Protein AF-A0A8T3TI32-F1 (afdb_monomer)

Foldseek 3Di:
DPPPPDDCVVVVVVVVQLVVLQCLLQVLQCLAQQKHWDRDPDDQKTKIFNVHLVDWQVRLQVLCCVVPVDHWAQLCVVPPVRRRIIIDGSPDDSVVSVSSSVSSSCSSVPHDDDDDDDDDDD

Radius of gyration: 16.01 Å; Cα contacts (8 Å, |Δi|>4): 177; chains: 1; bounding box: 48×27×40 Å

Solvent-accessible surface area (backbone atoms only — not comparable to full-atom values): 7007 Å² total; per-residue (Å²): 128,68,92,80,75,60,78,61,68,64,54,53,53,50,53,51,52,53,48,52,40,50,52,51,54,32,54,50,43,43,69,31,86,33,34,46,37,64,81,65,92,81,59,67,48,41,58,35,34,32,55,66,61,79,36,44,12,57,57,48,26,52,46,33,35,73,78,58,68,41,86,48,41,40,21,52,84,74,39,81,91,17,39,33,15,33,42,42,77,58,86,63,56,66,67,60,52,50,56,48,44,55,41,50,44,24,61,74,65,71,63,85,61,84,83,71,78,87,73,83,84,130

pLDDT: mean 76.41, std 17.03, range [34.84, 92.0]

Structure (mmCIF, N/CA/C/O backbone):
data_AF-A0A8T3TI32-F1
#
_entry.id   AF-A0A8T3TI32-F1
#
loop_
_atom_site.group_PDB
_atom_site.id
_atom_site.type_symbol
_atom_site.label_atom_id
_atom_site.label_alt_id
_atom_site.label_comp_id
_atom_site.label_asym_id
_atom_site.label_entity_id
_atom_site.label_seq_id
_atom_site.pdbx_PDB_ins_code
_atom_site.Cartn_x
_atom_site.Cartn_y
_atom_site.Cartn_z
_atom_site.occupancy
_atom_site.B_iso_or_equiv
_atom_site.auth_seq_id
_atom_site.auth_comp_id
_atom_site.auth_asym_id
_atom_site.auth_atom_id
_atom_site.pdbx_PDB_model_num
ATOM 1 N N . VAL A 1 1 ? 30.982 0.042 -19.901 1.00 49.44 1 VAL A N 1
ATOM 2 C CA . VAL A 1 1 ? 30.189 0.928 -20.792 1.00 49.44 1 VAL A CA 1
ATOM 3 C C . VAL A 1 1 ? 29.221 0.119 -21.680 1.00 49.44 1 VAL A C 1
ATOM 5 O O . VAL A 1 1 ? 28.650 0.663 -22.606 1.00 49.44 1 VAL A O 1
ATOM 8 N N . GLU A 1 2 ? 28.904 -1.145 -21.354 1.00 47.84 2 GLU A N 1
ATOM 9 C CA . GLU A 1 2 ? 27.997 -1.976 -22.181 1.00 47.84 2 GLU A CA 1
ATOM 10 C C . GLU A 1 2 ? 26.490 -1.711 -22.001 1.00 47.84 2 GLU A C 1
ATOM 12 O O . GLU A 1 2 ? 25.686 -2.153 -22.811 1.00 47.84 2 GLU A O 1
ATOM 17 N N . ALA A 1 3 ? 26.084 -0.939 -20.989 1.00 46.84 3 ALA A N 1
ATOM 18 C CA . ALA A 1 3 ? 24.672 -0.648 -20.717 1.00 46.84 3 ALA A CA 1
ATOM 19 C C . ALA A 1 3 ? 24.012 0.339 -21.708 1.00 46.84 3 ALA A C 1
ATOM 21 O O . ALA A 1 3 ? 22.828 0.626 -21.576 1.00 46.84 3 ALA A O 1
ATOM 22 N N . LEU A 1 4 ? 24.765 0.895 -22.665 1.00 48.50 4 LEU A N 1
ATOM 23 C CA . LEU A 1 4 ? 24.287 1.942 -23.581 1.00 48.50 4 LEU A CA 1
ATOM 24 C C . LEU A 1 4 ? 24.119 1.476 -25.037 1.00 48.50 4 LEU A C 1
ATOM 26 O O . LEU A 1 4 ? 23.555 2.220 -25.833 1.00 48.50 4 LEU A O 1
ATOM 30 N N . THR A 1 5 ? 24.593 0.279 -25.402 1.00 50.56 5 THR A N 1
ATOM 31 C CA . THR A 1 5 ? 24.656 -0.175 -26.809 1.00 50.56 5 THR A CA 1
ATOM 32 C C . THR A 1 5 ? 24.121 -1.593 -27.042 1.00 50.56 5 THR A C 1
ATOM 34 O O . THR A 1 5 ? 24.350 -2.157 -28.109 1.00 50.56 5 THR A O 1
ATOM 37 N N . GLY A 1 6 ? 23.444 -2.190 -26.055 1.00 53.62 6 GLY A N 1
ATOM 38 C CA . GLY A 1 6 ? 22.739 -3.468 -26.215 1.00 53.62 6 GLY A CA 1
ATOM 39 C C . GLY A 1 6 ? 21.371 -3.308 -26.903 1.00 53.62 6 GLY A C 1
ATOM 40 O O . GLY A 1 6 ? 20.897 -2.177 -27.037 1.00 53.62 6 GLY A O 1
ATOM 41 N N . PRO A 1 7 ? 20.725 -4.409 -27.335 1.00 51.31 7 PRO A N 1
ATOM 42 C CA . PRO A 1 7 ? 19.402 -4.377 -27.962 1.00 51.31 7 PRO A CA 1
ATOM 43 C C . PRO A 1 7 ? 18.400 -3.612 -27.084 1.00 51.31 7 PRO A C 1
ATOM 45 O O . PRO A 1 7 ? 18.210 -3.948 -25.917 1.00 51.31 7 PRO A O 1
ATOM 48 N N . GLN A 1 8 ? 17.783 -2.555 -27.619 1.00 53.09 8 GLN A N 1
ATOM 49 C CA . GLN A 1 8 ? 16.834 -1.731 -26.855 1.00 53.09 8 GLN A CA 1
ATOM 50 C C . GLN A 1 8 ? 15.448 -2.378 -26.704 1.00 53.09 8 GLN A C 1
ATOM 52 O O . GLN A 1 8 ? 14.656 -1.920 -25.880 1.00 53.09 8 GLN A O 1
ATOM 57 N N . ASP A 1 9 ? 15.190 -3.478 -27.416 1.00 56.28 9 ASP A N 1
ATOM 58 C CA . ASP A 1 9 ? 13.942 -4.248 -27.340 1.00 56.28 9 ASP A CA 1
ATOM 59 C C . ASP A 1 9 ? 13.672 -4.766 -25.911 1.00 56.28 9 ASP A C 1
ATOM 61 O O . ASP A 1 9 ? 12.538 -4.739 -25.426 1.00 56.28 9 ASP A O 1
ATOM 65 N N . ASP A 1 10 ? 14.728 -5.147 -25.182 1.00 57.22 10 ASP A N 1
ATOM 66 C CA . ASP A 1 10 ? 14.633 -5.610 -23.791 1.00 57.22 10 ASP A CA 1
ATOM 67 C C . ASP A 1 10 ? 14.263 -4.473 -22.820 1.00 57.22 10 ASP A C 1
ATOM 69 O O . ASP A 1 10 ? 13.612 -4.695 -21.793 1.00 57.22 10 ASP A O 1
ATOM 73 N N . VAL A 1 11 ? 14.646 -3.233 -23.144 1.00 61.78 11 VAL A N 1
ATOM 74 C CA . VAL A 1 11 ? 14.349 -2.052 -22.323 1.00 61.78 11 VAL A CA 1
ATOM 75 C C . VAL A 1 11 ? 12.886 -1.645 -22.487 1.00 61.78 11 VAL A C 1
ATOM 77 O O . VAL A 1 11 ? 12.225 -1.365 -21.486 1.00 61.78 11 VAL A O 1
ATOM 80 N N . GLU A 1 12 ? 12.352 -1.659 -23.711 1.00 64.94 12 GLU A N 1
ATOM 81 C CA . GLU A 1 12 ? 10.933 -1.376 -23.962 1.00 64.94 12 GLU A CA 1
ATOM 82 C C . GLU A 1 12 ? 10.021 -2.423 -23.315 1.00 64.94 12 GLU A C 1
ATOM 84 O O . GLU A 1 12 ? 9.074 -2.061 -22.611 1.00 64.94 12 GLU A O 1
ATOM 89 N N . ALA A 1 13 ? 10.353 -3.711 -23.448 1.00 68.75 13 ALA A N 1
ATOM 90 C CA . ALA A 1 13 ? 9.618 -4.788 -22.787 1.00 68.75 13 ALA A CA 1
ATOM 91 C C . ALA A 1 13 ? 9.626 -4.635 -21.255 1.00 68.75 13 ALA A C 1
ATOM 93 O O . ALA A 1 13 ? 8.600 -4.827 -20.594 1.00 68.75 13 ALA A O 1
ATOM 94 N N . MET A 1 14 ? 10.761 -4.228 -20.676 1.00 69.00 14 MET A N 1
ATOM 95 C CA . MET A 1 14 ? 10.873 -3.967 -19.242 1.00 69.00 14 MET A CA 1
ATOM 96 C C . MET A 1 14 ? 10.029 -2.755 -18.807 1.00 69.00 14 MET A C 1
ATOM 98 O O . MET A 1 14 ? 9.359 -2.811 -17.773 1.00 69.00 14 MET A O 1
ATOM 102 N N . VAL A 1 15 ? 10.018 -1.668 -19.584 1.00 74.81 15 VAL A N 1
ATOM 103 C CA . VAL A 1 15 ? 9.191 -0.480 -19.305 1.00 74.81 15 VAL A CA 1
ATOM 104 C C . VAL A 1 15 ? 7.700 -0.819 -19.359 1.00 74.81 15 VAL A C 1
ATOM 106 O O . VAL A 1 15 ? 6.954 -0.412 -18.462 1.00 74.81 15 VAL A O 1
ATOM 109 N N . GLU A 1 16 ? 7.262 -1.590 -20.352 1.00 79.38 16 GLU A N 1
ATOM 110 C CA . GLU A 1 16 ? 5.870 -2.035 -20.478 1.00 79.38 16 GLU A CA 1
ATOM 111 C C . GLU A 1 16 ? 5.454 -2.979 -19.342 1.00 79.38 16 GLU A C 1
ATOM 113 O O . GLU A 1 16 ? 4.371 -2.834 -18.772 1.00 79.38 16 GLU A O 1
ATOM 118 N N . GLU A 1 17 ? 6.338 -3.879 -18.909 1.00 77.50 17 GLU A N 1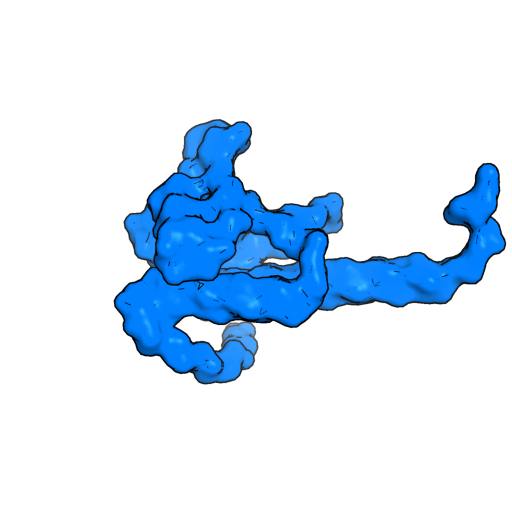
ATOM 119 C CA . GLU A 1 17 ? 6.110 -4.729 -17.739 1.00 77.50 17 GLU A CA 1
ATOM 120 C C . GLU A 1 17 ? 5.911 -3.899 -16.458 1.00 77.50 17 GLU A C 1
ATOM 122 O O . GLU A 1 17 ? 4.981 -4.147 -15.682 1.00 77.50 17 GLU A O 1
ATOM 127 N N . PHE A 1 18 ? 6.748 -2.883 -16.227 1.00 76.19 18 PHE A N 1
ATOM 128 C CA . PHE A 1 18 ? 6.597 -1.994 -15.072 1.00 76.19 18 PHE A CA 1
ATOM 129 C C . PHE A 1 18 ? 5.339 -1.129 -15.159 1.00 76.19 18 PHE A C 1
ATOM 131 O O . PHE A 1 18 ? 4.676 -0.921 -14.138 1.00 76.19 18 PHE A O 1
ATOM 138 N N . ARG A 1 19 ? 4.968 -0.666 -16.360 1.00 81.56 19 ARG A N 1
ATOM 139 C CA . ARG A 1 19 ? 3.688 0.014 -16.594 1.00 81.56 19 ARG A CA 1
ATOM 140 C C . ARG A 1 19 ? 2.524 -0.905 -16.244 1.00 81.56 19 ARG A C 1
ATOM 142 O O . ARG A 1 19 ? 1.685 -0.502 -15.445 1.00 81.56 19 ARG A O 1
ATOM 149 N N . ALA A 1 20 ? 2.517 -2.144 -16.731 1.00 85.06 20 ALA A N 1
ATOM 150 C CA . ALA A 1 20 ? 1.468 -3.119 -16.442 1.00 85.06 20 ALA A CA 1
ATOM 151 C C . ALA A 1 20 ? 1.330 -3.398 -14.935 1.00 85.06 20 ALA A C 1
ATOM 153 O O . ALA A 1 20 ? 0.218 -3.405 -14.408 1.00 85.06 20 ALA A O 1
ATOM 154 N N . ARG A 1 21 ? 2.449 -3.557 -14.212 1.00 86.88 21 ARG A N 1
ATOM 155 C CA . ARG A 1 21 ? 2.444 -3.722 -12.744 1.00 86.88 21 ARG A CA 1
ATOM 156 C C . ARG A 1 21 ? 1.883 -2.499 -12.027 1.00 86.88 21 ARG A C 1
ATOM 158 O O . ARG A 1 21 ? 1.120 -2.655 -11.075 1.00 86.88 21 ARG A O 1
ATOM 165 N N . ARG A 1 22 ? 2.239 -1.296 -12.488 1.00 86.00 22 ARG A N 1
ATOM 166 C CA . ARG A 1 22 ? 1.719 -0.039 -11.940 1.00 86.00 22 ARG A CA 1
ATOM 167 C C . ARG A 1 22 ? 0.213 0.078 -12.160 1.00 86.00 22 ARG A C 1
ATOM 169 O O . ARG A 1 22 ? -0.496 0.405 -11.216 1.00 86.00 22 ARG A O 1
ATOM 176 N N . GLU A 1 23 ? -0.280 -0.188 -13.368 1.00 87.38 23 GLU A N 1
ATOM 177 C CA . GLU A 1 23 ? -1.725 -0.152 -13.628 1.00 87.38 23 GLU A CA 1
ATOM 178 C C . GLU A 1 23 ? -2.458 -1.194 -12.771 1.00 87.38 23 GLU A C 1
ATOM 180 O O . GLU A 1 23 ? -3.479 -0.875 -12.171 1.00 87.38 23 GLU A O 1
ATOM 185 N N . LEU A 1 24 ? -1.905 -2.406 -12.636 1.00 89.50 24 LEU A N 1
ATOM 186 C CA . LEU A 1 24 ? -2.495 -3.474 -11.827 1.00 89.50 24 LEU A CA 1
ATOM 187 C C . LEU A 1 24 ? -2.646 -3.071 -10.355 1.00 89.50 24 LEU A C 1
ATOM 189 O O . LEU A 1 24 ? -3.734 -3.204 -9.800 1.00 89.50 24 LEU A O 1
ATOM 193 N N . ILE A 1 25 ? -1.579 -2.571 -9.720 1.00 90.12 25 ILE A N 1
ATOM 194 C CA . ILE A 1 25 ? -1.641 -2.177 -8.305 1.00 90.12 25 ILE A CA 1
ATOM 195 C C . ILE A 1 25 ? -2.545 -0.955 -8.102 1.00 90.12 25 ILE A C 1
ATOM 197 O O . ILE A 1 25 ? -3.317 -0.932 -7.148 1.00 90.12 25 ILE A O 1
ATOM 201 N N . VAL A 1 26 ? -2.487 0.041 -8.994 1.00 89.56 26 VAL A N 1
ATOM 202 C CA . VAL A 1 26 ? -3.285 1.270 -8.870 1.00 89.56 26 VAL A CA 1
ATOM 203 C C . VAL A 1 26 ? -4.767 0.952 -9.029 1.00 89.56 26 VAL A C 1
ATOM 205 O O . VAL A 1 26 ? -5.540 1.268 -8.131 1.00 89.56 26 VAL A O 1
ATOM 208 N N . HIS A 1 27 ? -5.160 0.275 -10.112 1.00 91.00 27 HIS A N 1
ATOM 209 C CA . HIS A 1 27 ? -6.559 -0.094 -10.336 1.00 91.00 27 HIS A CA 1
ATOM 210 C C . HIS A 1 27 ? -7.068 -1.075 -9.282 1.00 91.00 27 HIS A C 1
ATOM 212 O O . HIS A 1 27 ? -8.200 -0.949 -8.827 1.00 91.00 27 HIS A O 1
ATOM 218 N N . GLY A 1 28 ? -6.237 -2.032 -8.862 1.00 91.56 28 GLY A N 1
ATOM 219 C CA . GLY A 1 28 ? -6.607 -2.988 -7.827 1.00 91.56 28 GLY A CA 1
ATOM 220 C C . GLY A 1 28 ? -6.892 -2.323 -6.484 1.00 91.56 28 GLY A C 1
ATOM 221 O O . GLY A 1 28 ? -7.883 -2.656 -5.844 1.00 91.56 28 GLY A O 1
ATOM 222 N N . LEU A 1 29 ? -6.053 -1.371 -6.066 1.00 90.88 29 LEU A N 1
ATOM 223 C CA . LEU A 1 29 ? -6.264 -0.627 -4.824 1.00 90.88 29 LEU A CA 1
ATOM 224 C C . LEU A 1 29 ? -7.457 0.327 -4.928 1.00 90.88 29 LEU A C 1
ATOM 226 O O . LEU A 1 29 ? -8.230 0.416 -3.983 1.00 90.88 29 LEU A O 1
ATOM 230 N N . ASP A 1 30 ? -7.625 1.014 -6.059 1.00 90.75 30 ASP A N 1
ATOM 231 C CA . ASP A 1 30 ? -8.728 1.964 -6.269 1.00 90.75 30 ASP A CA 1
ATOM 232 C C . ASP A 1 30 ? -10.101 1.272 -6.399 1.00 90.75 30 ASP A C 1
ATOM 234 O O . ASP A 1 30 ? -11.141 1.856 -6.099 1.00 90.75 30 ASP A O 1
ATOM 238 N N . ALA A 1 31 ? -10.118 -0.010 -6.782 1.00 91.56 31 ALA A N 1
ATOM 239 C CA . ALA A 1 31 ? -11.328 -0.829 -6.798 1.00 91.56 31 ALA A CA 1
ATOM 240 C C . ALA A 1 31 ? -11.823 -1.221 -5.392 1.00 91.56 31 ALA A C 1
ATOM 242 O O . ALA A 1 31 ? -12.985 -1.609 -5.244 1.00 91.56 31 ALA A O 1
ATOM 243 N N . ILE A 1 32 ? -10.977 -1.133 -4.359 1.00 91.06 32 ILE A N 1
ATOM 244 C CA . ILE A 1 32 ? -11.337 -1.509 -2.989 1.00 91.06 32 ILE A CA 1
ATOM 245 C C . ILE A 1 32 ? -12.105 -0.352 -2.332 1.00 91.06 32 ILE A C 1
ATOM 247 O O . ILE A 1 32 ? -11.563 0.748 -2.200 1.00 91.06 32 ILE A O 1
ATOM 251 N N . PRO A 1 33 ? -13.351 -0.569 -1.863 1.00 90.12 33 PRO A N 1
ATOM 252 C CA . PRO A 1 33 ? -14.133 0.482 -1.221 1.00 90.12 33 PRO A CA 1
ATOM 253 C C . PRO A 1 33 ? -13.394 1.128 -0.043 1.00 90.12 33 PRO A C 1
ATOM 255 O O . PRO A 1 33 ? -12.934 0.448 0.871 1.00 90.12 33 PRO A O 1
ATOM 258 N N . GLY A 1 34 ? -13.298 2.458 -0.065 1.00 87.56 34 GLY A N 1
ATOM 259 C CA . GLY A 1 34 ? -12.636 3.239 0.983 1.00 87.56 34 GLY A CA 1
ATOM 260 C C . GLY A 1 34 ? -11.127 3.431 0.793 1.00 87.56 34 GLY A C 1
ATOM 261 O O . GLY A 1 34 ? -10.533 4.212 1.538 1.00 87.56 34 GLY A O 1
ATOM 262 N N . ILE A 1 35 ? -10.521 2.797 -0.216 1.00 91.19 35 ILE A N 1
ATOM 263 C CA . ILE A 1 35 ? -9.143 3.058 -0.637 1.00 91.19 35 ILE A CA 1
ATOM 264 C C . ILE A 1 35 ? -9.160 3.945 -1.885 1.00 91.19 35 ILE A C 1
ATOM 266 O O . ILE A 1 35 ? -9.965 3.745 -2.788 1.00 91.19 35 ILE A O 1
ATOM 270 N N . ARG A 1 36 ? -8.268 4.936 -1.943 1.00 88.75 36 ARG A N 1
ATOM 271 C CA . ARG A 1 36 ? -7.999 5.707 -3.165 1.00 88.75 36 ARG A CA 1
ATOM 272 C C . ARG A 1 36 ? -6.524 5.684 -3.490 1.00 88.75 36 ARG A C 1
ATOM 274 O O . ARG A 1 36 ? -5.709 6.028 -2.636 1.00 88.75 36 ARG A O 1
ATOM 281 N N . CYS A 1 37 ? -6.172 5.331 -4.720 1.00 87.50 37 CYS A N 1
ATOM 282 C CA . CYS A 1 37 ? -4.775 5.246 -5.133 1.00 87.50 37 CYS A CA 1
ATOM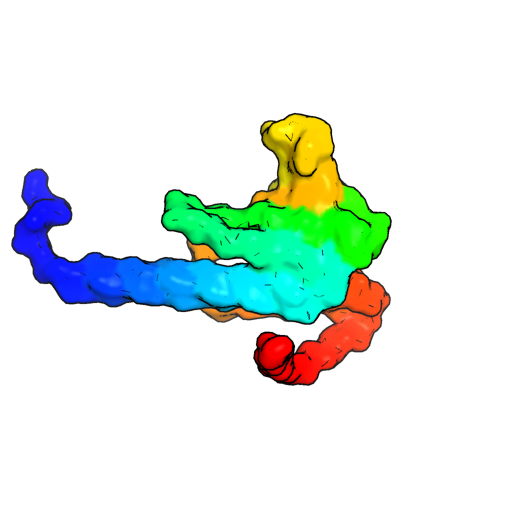 283 C C . CYS A 1 37 ? -4.495 6.167 -6.319 1.00 87.50 37 CYS A C 1
ATOM 285 O O . CYS A 1 37 ? -4.914 5.905 -7.441 1.00 87.50 37 CYS A O 1
ATOM 287 N N . LEU A 1 38 ? -3.723 7.233 -6.089 1.00 82.88 38 LEU A N 1
ATOM 288 C CA . LEU A 1 38 ? -3.258 8.086 -7.180 1.00 82.88 38 LEU A CA 1
ATOM 289 C C . LEU A 1 38 ? -2.146 7.389 -7.965 1.00 82.88 38 LEU A C 1
ATOM 291 O O . LEU A 1 38 ? -1.251 6.758 -7.394 1.00 82.88 38 LEU A O 1
ATOM 295 N N . LYS A 1 39 ? -2.191 7.531 -9.290 1.00 78.50 39 LYS A N 1
ATOM 296 C CA . LYS A 1 39 ? -1.188 6.974 -10.196 1.00 78.50 39 LYS A CA 1
ATOM 297 C C . LYS A 1 39 ? 0.147 7.717 -10.031 1.00 78.50 39 LYS A C 1
ATOM 299 O O . LYS A 1 39 ? 0.193 8.925 -10.262 1.00 78.50 39 LYS A O 1
ATOM 304 N N . PRO A 1 40 ? 1.248 7.036 -9.663 1.00 74.94 40 PRO A N 1
ATOM 305 C CA . PRO A 1 40 ? 2.539 7.692 -9.506 1.00 74.94 40 PRO A CA 1
ATOM 306 C C . PRO A 1 40 ? 3.183 7.975 -10.871 1.00 74.94 40 PRO A C 1
ATOM 308 O O . PRO A 1 40 ? 3.165 7.135 -11.777 1.00 74.94 40 PRO A O 1
ATOM 311 N N . HIS A 1 41 ? 3.815 9.144 -10.997 1.00 65.94 41 HIS A N 1
ATOM 312 C CA . HIS A 1 41 ? 4.478 9.574 -12.232 1.00 65.94 41 HIS A CA 1
ATOM 313 C C . HIS A 1 41 ? 5.860 8.930 -12.464 1.00 65.94 41 HIS A C 1
ATOM 315 O O . HIS A 1 41 ? 6.311 8.914 -13.605 1.00 65.94 41 HIS A O 1
ATOM 321 N N . GLY A 1 42 ? 6.523 8.357 -11.444 1.00 56.94 42 GLY A N 1
ATOM 322 C CA . GLY A 1 42 ? 7.894 7.848 -11.633 1.00 56.94 42 GLY A CA 1
ATOM 323 C C . GLY A 1 42 ? 8.560 7.103 -10.470 1.00 56.94 42 GLY A C 1
ATOM 324 O O . GLY A 1 42 ? 9.754 7.276 -10.263 1.00 56.94 42 GLY A O 1
ATOM 325 N N . ALA A 1 43 ? 7.844 6.278 -9.700 1.00 65.69 43 ALA A N 1
ATOM 326 C CA . ALA A 1 43 ? 8.448 5.515 -8.597 1.00 65.69 43 ALA A CA 1
ATOM 327 C C . ALA A 1 43 ? 7.852 4.109 -8.471 1.00 65.69 43 ALA A C 1
ATOM 329 O O . ALA A 1 43 ? 6.655 3.948 -8.692 1.00 65.69 43 ALA A O 1
ATOM 330 N N . PHE A 1 44 ? 8.643 3.124 -8.021 1.00 77.81 44 PHE A N 1
ATOM 331 C CA . PHE A 1 44 ? 8.221 1.735 -7.729 1.00 77.81 44 PHE A CA 1
ATOM 332 C C . PHE A 1 44 ? 7.276 1.590 -6.516 1.00 77.81 44 PHE A C 1
ATOM 334 O O . PHE A 1 44 ? 7.046 0.485 -6.019 1.00 77.81 44 PHE A O 1
ATOM 341 N N . TYR A 1 45 ? 6.735 2.709 -6.032 1.00 82.62 45 TYR A N 1
ATOM 342 C CA . TYR A 1 45 ? 5.863 2.788 -4.871 1.00 82.62 45 TYR A CA 1
ATOM 343 C C . TYR A 1 45 ? 4.561 3.495 -5.226 1.00 82.62 45 TYR A C 1
ATOM 345 O O . TYR A 1 45 ? 4.557 4.461 -5.991 1.00 82.62 45 TYR A O 1
ATOM 353 N N . VAL A 1 46 ? 3.471 3.038 -4.620 1.00 87.25 46 VAL A N 1
ATOM 354 C CA . VAL A 1 46 ? 2.187 3.741 -4.600 1.00 87.25 46 VAL A CA 1
ATOM 355 C C . VAL A 1 46 ? 1.855 4.178 -3.182 1.00 87.25 46 VAL A C 1
ATOM 357 O O . VAL A 1 46 ? 2.271 3.539 -2.208 1.00 87.25 46 VAL A O 1
ATOM 360 N N . PHE A 1 47 ? 1.101 5.271 -3.088 1.00 88.12 47 PHE A N 1
ATOM 361 C CA . PHE A 1 47 ? 0.690 5.870 -1.825 1.00 88.12 47 PHE A CA 1
ATOM 362 C C . PHE A 1 47 ? -0.837 5.897 -1.700 1.00 88.12 47 PHE A C 1
ATOM 364 O O . PHE A 1 47 ? -1.438 6.961 -1.859 1.00 88.12 47 PHE A O 1
ATOM 371 N N . PRO A 1 48 ? -1.496 4.742 -1.486 1.00 89.50 48 PRO A N 1
ATOM 372 C CA . PRO A 1 48 ? -2.942 4.712 -1.353 1.00 89.50 48 PRO A CA 1
ATOM 373 C C . PRO A 1 48 ? -3.379 5.402 -0.059 1.00 89.50 48 PRO A C 1
ATOM 375 O O . PRO A 1 48 ? -2.790 5.196 1.005 1.00 89.50 48 PRO A O 1
ATOM 378 N N . ASN A 1 49 ? -4.430 6.205 -0.165 1.00 90.12 49 ASN A N 1
ATOM 379 C CA . ASN A 1 49 ? -5.162 6.762 0.958 1.00 90.12 49 ASN A CA 1
ATOM 380 C C . ASN A 1 49 ? -6.200 5.741 1.430 1.00 90.12 49 ASN A C 1
ATOM 382 O O . ASN A 1 49 ? -6.978 5.247 0.617 1.00 90.12 49 ASN A O 1
ATOM 386 N N . VAL A 1 50 ? -6.227 5.452 2.727 1.00 90.75 50 VAL A N 1
ATOM 387 C CA . VAL A 1 50 ? -7.139 4.471 3.337 1.00 90.75 50 VAL A CA 1
ATOM 388 C C . VAL A 1 50 ? -8.156 5.116 4.281 1.00 90.75 50 VAL A C 1
ATOM 390 O O . VAL A 1 50 ? -8.911 4.414 4.942 1.00 90.75 50 VAL A O 1
ATOM 393 N N . SER A 1 51 ? -8.230 6.451 4.339 1.00 88.44 51 SER A N 1
AT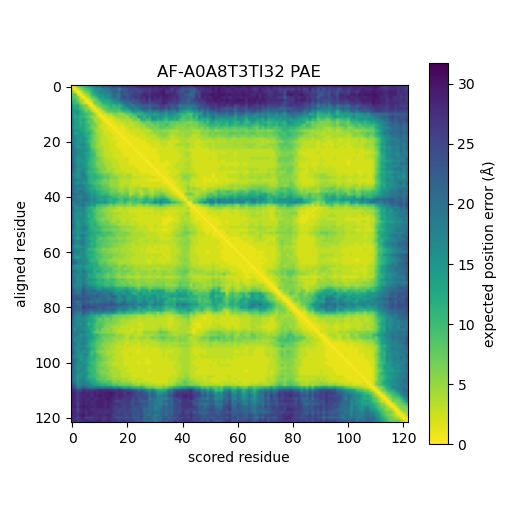OM 394 C CA . SER A 1 51 ? -9.127 7.150 5.275 1.00 88.44 51 SER A CA 1
ATOM 395 C C . SER A 1 51 ? -10.605 6.784 5.080 1.00 88.44 51 SER A C 1
ATOM 397 O O . SER A 1 51 ? -11.370 6.757 6.043 1.00 88.44 51 SER A O 1
ATOM 399 N N . GLY A 1 52 ? -11.005 6.428 3.853 1.00 88.12 52 GLY A N 1
ATOM 400 C CA . GLY A 1 52 ? -12.361 5.986 3.530 1.00 88.12 52 GLY A CA 1
ATOM 401 C C . GLY A 1 52 ? -12.733 4.616 4.104 1.00 88.12 52 GLY A C 1
ATOM 402 O O . GLY A 1 52 ? -13.913 4.280 4.116 1.00 88.12 52 GLY A O 1
ATOM 403 N N . THR A 1 53 ? -11.770 3.833 4.602 1.00 87.62 53 THR A N 1
ATOM 404 C CA . THR A 1 53 ? -12.040 2.566 5.301 1.00 87.62 53 THR A CA 1
ATOM 405 C C . THR A 1 53 ? -12.285 2.765 6.801 1.00 87.62 53 THR A C 1
ATOM 407 O O . THR A 1 53 ? -12.483 1.788 7.518 1.00 87.62 53 THR A O 1
ATOM 410 N N . GLY A 1 54 ? -12.188 4.001 7.309 1.00 87.44 54 GLY A N 1
ATOM 411 C CA . GLY A 1 54 ? -12.262 4.302 8.743 1.00 87.44 54 GLY A CA 1
ATOM 412 C C . GLY A 1 54 ? -11.027 3.870 9.547 1.00 87.44 54 GLY A C 1
ATOM 413 O O . GLY A 1 54 ? -11.050 3.926 10.775 1.00 87.44 54 GLY A O 1
ATOM 414 N N . MET A 1 55 ? -9.949 3.443 8.877 1.00 86.88 55 MET A N 1
ATOM 415 C CA . MET A 1 55 ? -8.682 3.048 9.500 1.00 86.88 55 MET A CA 1
ATOM 416 C C . MET A 1 55 ? -7.582 4.049 9.142 1.00 86.88 55 MET A C 1
ATOM 418 O O . MET A 1 55 ? -7.537 4.574 8.033 1.00 86.88 55 MET A O 1
ATOM 422 N N . THR A 1 56 ? -6.659 4.281 10.073 1.00 88.81 56 THR A N 1
ATOM 423 C CA . THR A 1 56 ? -5.413 5.006 9.785 1.00 88.81 56 THR A CA 1
ATOM 424 C C . THR A 1 56 ? -4.415 4.101 9.056 1.00 88.81 56 THR A C 1
ATOM 426 O O . THR A 1 56 ? -4.504 2.874 9.123 1.00 88.81 56 THR A O 1
ATOM 429 N N . GLY A 1 57 ? -3.412 4.691 8.404 1.00 87.44 57 GLY A N 1
ATOM 430 C CA . GLY A 1 57 ? -2.324 3.960 7.749 1.00 87.44 57 GLY A CA 1
ATOM 431 C C . GLY A 1 57 ? -1.633 2.942 8.670 1.00 87.44 57 GLY A C 1
ATOM 432 O O . GLY A 1 57 ? -1.513 1.785 8.278 1.00 87.44 57 GLY A O 1
ATOM 433 N N . PRO A 1 58 ? -1.230 3.298 9.908 1.00 87.69 58 PRO A N 1
ATOM 434 C CA . PRO A 1 58 ? -0.673 2.336 10.861 1.00 87.69 58 PRO A CA 1
ATOM 435 C C . PRO A 1 58 ? -1.616 1.178 11.203 1.00 87.69 58 PRO A C 1
ATOM 437 O O . PRO A 1 58 ? -1.180 0.033 11.199 1.00 87.69 58 PRO A O 1
ATOM 440 N N . GLN A 1 59 ? -2.903 1.455 11.447 1.00 89.50 59 GLN A N 1
ATOM 441 C CA . GLN A 1 59 ? -3.890 0.408 11.745 1.00 89.50 59 GLN A CA 1
ATOM 442 C C . GLN A 1 59 ? -4.072 -0.540 10.561 1.00 89.50 59 GLN A C 1
ATOM 444 O O . GLN A 1 59 ? -4.092 -1.752 10.742 1.00 89.50 59 GLN A O 1
ATOM 449 N N . MET A 1 60 ? -4.164 0.003 9.346 1.00 90.44 60 MET A N 1
ATOM 450 C CA . MET A 1 60 ? -4.265 -0.812 8.142 1.00 90.44 60 MET A CA 1
ATOM 451 C C . MET A 1 60 ? -2.998 -1.651 7.932 1.00 90.44 60 MET A C 1
ATOM 453 O O . MET A 1 60 ? -3.103 -2.836 7.645 1.00 90.44 60 MET A O 1
ATOM 457 N N . ALA A 1 61 ? -1.804 -1.074 8.096 1.00 89.38 61 ALA A N 1
ATOM 458 C CA . ALA A 1 61 ? -0.546 -1.802 7.931 1.00 89.38 61 ALA A CA 1
ATOM 459 C C . ALA A 1 61 ? -0.420 -2.975 8.918 1.00 89.38 61 ALA A C 1
ATOM 461 O O . ALA A 1 61 ? -0.054 -4.078 8.514 1.00 89.38 61 ALA A O 1
ATOM 462 N N . ASP A 1 62 ? -0.763 -2.746 10.187 1.00 88.81 62 ASP A N 1
ATOM 463 C CA . ASP A 1 62 ? -0.746 -3.773 11.231 1.00 88.81 62 ASP A CA 1
ATOM 464 C C . ASP A 1 62 ? -1.761 -4.889 10.946 1.00 88.81 62 ASP A C 1
ATOM 466 O O . ASP A 1 62 ? -1.444 -6.078 11.018 1.00 88.81 62 ASP A O 1
ATOM 470 N N . ARG A 1 63 ? -2.966 -4.513 10.510 1.00 89.81 63 ARG A N 1
ATOM 471 C CA . ARG A 1 63 ? -4.028 -5.460 10.162 1.00 89.81 63 ARG A CA 1
ATOM 472 C C . ARG A 1 63 ? -3.689 -6.301 8.933 1.00 89.81 63 ARG A C 1
ATOM 474 O O . ARG A 1 63 ? -3.879 -7.512 8.934 1.00 89.81 63 ARG A O 1
ATOM 481 N N . LEU A 1 64 ? -3.128 -5.683 7.896 1.00 90.31 64 LEU A N 1
ATOM 482 C CA . LEU A 1 64 ? -2.662 -6.388 6.700 1.00 90.31 64 LEU A CA 1
ATOM 483 C C . LEU A 1 64 ? -1.540 -7.379 7.019 1.00 90.31 64 LEU A C 1
ATOM 485 O O . LEU A 1 64 ? -1.514 -8.478 6.461 1.00 90.31 64 LEU A O 1
ATOM 489 N N . LEU A 1 65 ? -0.633 -7.022 7.928 1.00 89.38 65 LEU A N 1
ATOM 490 C CA . LEU A 1 65 ? 0.437 -7.915 8.352 1.00 89.38 65 LEU A CA 1
ATOM 491 C C . LEU A 1 65 ? -0.104 -9.087 9.181 1.00 89.38 65 LEU A C 1
ATOM 493 O O . LEU A 1 65 ? 0.240 -10.233 8.899 1.00 89.38 65 LEU A O 1
ATOM 497 N N . SER A 1 66 ? -0.956 -8.808 10.168 1.00 87.00 66 SER A N 1
ATOM 498 C CA . SER A 1 66 ? -1.473 -9.809 11.109 1.00 87.00 66 SER A CA 1
ATOM 499 C C . SER A 1 66 ? -2.516 -10.750 10.497 1.00 87.00 66 SER A C 1
ATOM 501 O O . SER A 1 66 ? -2.448 -11.955 10.726 1.00 87.00 66 SER A O 1
ATOM 503 N N . GLU A 1 67 ? -3.453 -10.238 9.695 1.00 88.31 67 GLU A N 1
ATOM 504 C CA . GLU A 1 67 ? -4.560 -11.032 9.138 1.00 88.31 67 GLU A CA 1
ATOM 505 C C . GLU A 1 67 ? -4.231 -11.640 7.767 1.00 88.31 67 GLU A C 1
ATOM 507 O O . GLU A 1 67 ? -4.724 -12.713 7.421 1.00 88.31 67 GLU A O 1
ATOM 512 N N . ALA A 1 68 ? -3.398 -10.965 6.972 1.00 87.56 68 ALA A N 1
ATOM 513 C CA . ALA A 1 68 ? -3.158 -11.311 5.570 1.00 87.56 68 ALA A CA 1
ATOM 514 C C . ALA A 1 68 ? -1.688 -11.632 5.241 1.00 87.56 68 ALA A C 1
ATOM 516 O O . ALA A 1 68 ? -1.384 -12.075 4.123 1.00 87.56 68 ALA A O 1
ATOM 517 N N . GLY A 1 69 ? -0.757 -11.409 6.174 1.00 85.94 69 GLY A N 1
ATOM 518 C CA . GLY A 1 69 ? 0.678 -11.547 5.921 1.00 85.94 69 GLY A CA 1
ATOM 519 C C . GLY A 1 69 ? 1.195 -10.587 4.843 1.00 85.94 69 GLY A C 1
ATOM 520 O O . GLY A 1 69 ? 2.163 -10.903 4.153 1.00 85.94 69 GLY A O 1
ATOM 521 N N . VAL A 1 70 ? 0.526 -9.447 4.638 1.00 87.69 70 VAL A N 1
ATOM 522 C CA . VAL A 1 70 ? 0.905 -8.428 3.652 1.00 87.69 70 VAL A CA 1
ATOM 523 C C . VAL A 1 70 ? 1.629 -7.292 4.367 1.00 87.69 70 VAL A C 1
ATOM 525 O O . VAL A 1 70 ? 1.023 -6.494 5.076 1.00 87.69 70 VAL A O 1
ATOM 528 N N . ALA A 1 71 ? 2.942 -7.197 4.159 1.00 86.12 71 ALA A N 1
ATOM 529 C CA . ALA A 1 71 ? 3.755 -6.133 4.736 1.00 86.12 71 ALA A CA 1
ATOM 530 C C . ALA A 1 71 ? 3.621 -4.830 3.926 1.00 86.12 71 ALA A C 1
ATOM 532 O O . ALA A 1 71 ? 3.950 -4.780 2.741 1.00 86.12 71 ALA A O 1
ATOM 533 N N . CYS A 1 72 ? 3.167 -3.764 4.582 1.00 85.44 72 CYS A N 1
ATOM 534 C CA . CYS A 1 72 ? 3.076 -2.408 4.038 1.00 85.44 72 CYS A CA 1
ATOM 535 C C . CYS A 1 72 ? 3.693 -1.419 5.029 1.00 85.44 72 CYS A C 1
ATOM 537 O O . CYS A 1 72 ? 3.738 -1.682 6.228 1.00 85.44 72 CYS A O 1
ATOM 539 N N . LEU A 1 73 ? 4.154 -0.267 4.544 1.00 82.06 73 LEU A N 1
ATOM 540 C CA . LEU A 1 73 ? 4.669 0.783 5.423 1.00 82.06 73 LEU A CA 1
ATOM 541 C C . LEU A 1 73 ? 3.611 1.854 5.640 1.00 82.06 73 LEU A C 1
ATOM 543 O O . LEU A 1 73 ? 3.004 2.324 4.684 1.00 82.06 73 LEU A O 1
ATOM 547 N N . ALA A 1 74 ? 3.412 2.272 6.885 1.00 79.62 74 ALA A N 1
ATOM 548 C CA . ALA A 1 74 ? 2.568 3.421 7.170 1.00 79.62 74 ALA A CA 1
ATOM 549 C C . ALA A 1 74 ? 3.217 4.705 6.626 1.00 79.62 74 ALA A C 1
ATOM 551 O O . ALA A 1 74 ? 4.416 4.944 6.791 1.00 79.62 74 ALA A O 1
ATOM 552 N N . GLY A 1 75 ? 2.410 5.558 5.997 1.00 67.44 75 GLY A N 1
ATOM 553 C CA . GLY A 1 75 ? 2.831 6.850 5.458 1.00 67.44 75 GLY A CA 1
ATOM 554 C C . GLY A 1 75 ? 3.240 7.859 6.533 1.00 67.44 75 GLY A C 1
ATOM 555 O O . GLY A 1 75 ? 3.795 8.900 6.199 1.00 67.44 75 GLY A O 1
ATOM 556 N N . THR A 1 76 ? 3.046 7.545 7.819 1.00 62.94 76 THR A N 1
ATOM 557 C CA . THR A 1 76 ? 3.507 8.352 8.962 1.00 62.94 76 THR A CA 1
ATOM 558 C C . THR A 1 76 ? 5.015 8.614 8.946 1.00 62.94 76 THR A C 1
ATOM 560 O O . THR A 1 76 ? 5.458 9.607 9.518 1.00 62.94 76 THR A O 1
ATOM 563 N N . ALA A 1 77 ? 5.794 7.801 8.222 1.00 59.09 77 ALA A N 1
ATOM 564 C CA . ALA A 1 77 ? 7.209 8.054 7.942 1.00 59.09 77 ALA A CA 1
ATOM 565 C C . ALA A 1 77 ? 7.471 9.339 7.120 1.00 59.09 77 ALA A C 1
ATOM 567 O O . ALA A 1 77 ? 8.602 9.812 7.083 1.00 59.09 77 ALA A O 1
ATOM 568 N N . PHE A 1 78 ? 6.444 9.919 6.486 1.00 60.59 78 PHE A N 1
ATOM 569 C CA . PHE A 1 78 ? 6.506 11.156 5.695 1.00 60.59 78 PHE A CA 1
ATOM 570 C C . PHE A 1 78 ? 5.815 12.352 6.388 1.00 60.59 78 PHE A C 1
ATOM 572 O O . PHE A 1 78 ? 5.543 13.367 5.749 1.00 60.59 78 PHE A O 1
ATOM 579 N N . GLY A 1 79 ? 5.529 12.249 7.693 1.00 57.22 79 GLY A N 1
ATOM 580 C CA . GLY A 1 79 ? 4.893 13.300 8.499 1.00 57.22 79 GLY A CA 1
ATOM 581 C C . GLY A 1 79 ? 3.385 13.105 8.716 1.00 57.22 79 GLY A C 1
ATOM 582 O O . GLY A 1 79 ? 2.790 12.129 8.260 1.00 57.22 79 GLY A O 1
ATOM 583 N N . GLN A 1 80 ? 2.743 14.043 9.429 1.00 58.62 80 GLN A N 1
ATOM 584 C CA . GLN A 1 80 ? 1.315 13.958 9.801 1.00 58.62 80 GLN A CA 1
ATOM 585 C C . GLN A 1 80 ? 0.366 13.870 8.594 1.00 58.62 80 GLN A C 1
ATOM 587 O O . GLN A 1 80 ? -0.693 13.257 8.694 1.00 58.62 80 GLN A O 1
ATOM 592 N N . VAL A 1 81 ? 0.774 14.402 7.438 1.00 62.00 81 VAL A N 1
ATOM 593 C CA . VAL A 1 81 ? 0.020 14.335 6.172 1.00 62.00 81 VAL A CA 1
ATOM 594 C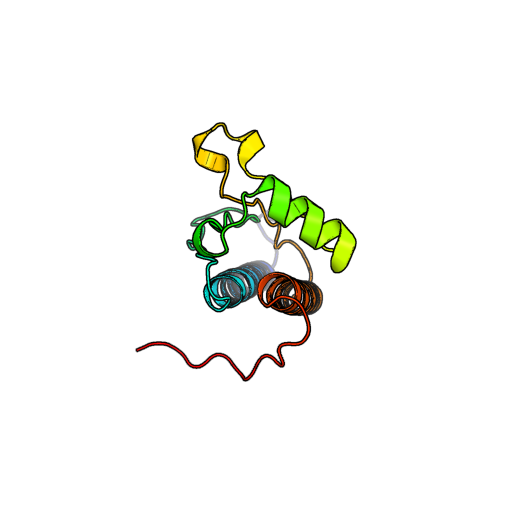 C . VAL A 1 81 ? -0.087 12.890 5.642 1.00 62.00 81 VAL A C 1
ATOM 596 O O . VAL A 1 81 ? -1.020 12.542 4.921 1.00 62.00 81 VAL A O 1
ATOM 599 N N . GLY A 1 82 ? 0.834 12.007 6.044 1.00 64.38 82 GLY A N 1
ATOM 600 C CA . GLY A 1 82 ? 0.852 10.592 5.672 1.00 64.38 82 GLY A CA 1
ATOM 601 C C . GLY A 1 82 ? 0.121 9.662 6.644 1.00 64.38 82 GLY A C 1
ATOM 602 O O . GLY A 1 82 ? 0.180 8.448 6.458 1.00 64.38 82 GLY A O 1
ATOM 603 N N . ARG A 1 83 ? -0.564 10.192 7.671 1.00 77.88 83 ARG A N 1
ATOM 604 C CA . ARG A 1 83 ? -1.247 9.384 8.700 1.00 77.88 83 ARG A CA 1
ATOM 605 C C . ARG A 1 83 ? -2.219 8.367 8.108 1.00 77.88 83 ARG A C 1
ATOM 607 O O . ARG A 1 83 ? -2.257 7.233 8.578 1.00 77.88 83 ARG A O 1
ATOM 614 N N . ASP A 1 84 ? -2.945 8.760 7.070 1.00 86.44 84 ASP A N 1
ATOM 615 C CA . ASP A 1 84 ? -3.978 7.933 6.437 1.00 86.44 84 ASP A CA 1
ATOM 616 C C . ASP A 1 84 ? -3.512 7.303 5.123 1.00 86.44 84 ASP A C 1
ATOM 618 O O . ASP A 1 84 ? -4.326 6.857 4.318 1.00 86.44 84 ASP A O 1
ATOM 622 N N . HIS A 1 85 ? -2.200 7.285 4.883 1.00 87.75 85 HIS A N 1
ATOM 623 C CA . HIS A 1 85 ? -1.613 6.702 3.687 1.00 87.75 85 HIS A CA 1
ATOM 624 C C . HIS A 1 85 ? -0.791 5.464 4.032 1.00 87.75 85 HIS A C 1
ATOM 626 O O . HIS A 1 85 ? -0.226 5.345 5.122 1.00 87.75 85 HIS A O 1
ATOM 632 N N . LEU A 1 86 ? -0.683 4.555 3.070 1.00 88.38 86 LEU A N 1
ATOM 633 C CA . LEU A 1 86 ? 0.316 3.491 3.073 1.00 88.38 86 LEU A CA 1
ATOM 634 C C . LEU A 1 86 ? 1.372 3.776 2.010 1.00 88.38 86 LEU A C 1
ATOM 636 O O . LEU A 1 86 ? 1.126 4.516 1.069 1.00 88.38 86 LEU A O 1
ATOM 640 N N . ARG A 1 87 ? 2.538 3.151 2.133 1.00 87.38 87 ARG A N 1
ATOM 641 C CA . ARG A 1 87 ? 3.528 3.007 1.069 1.00 87.38 87 ARG A CA 1
ATOM 642 C C . ARG A 1 87 ? 3.592 1.536 0.694 1.00 87.38 87 ARG A C 1
ATOM 644 O O . ARG A 1 87 ? 4.043 0.709 1.491 1.00 87.38 87 ARG A O 1
ATOM 651 N N . VAL A 1 88 ? 3.174 1.231 -0.529 1.00 86.31 88 VAL A N 1
ATOM 652 C CA . VAL A 1 88 ? 3.169 -0.130 -1.077 1.00 86.31 88 VAL A CA 1
ATOM 653 C C . VAL A 1 88 ? 4.179 -0.203 -2.213 1.00 86.31 88 VAL A C 1
ATOM 655 O O . VAL A 1 88 ? 4.159 0.631 -3.116 1.00 86.31 88 VAL A O 1
ATOM 658 N N . SER A 1 89 ? 5.076 -1.186 -2.157 1.00 85.88 89 SER A N 1
ATOM 659 C CA . SER A 1 89 ? 6.006 -1.481 -3.251 1.00 85.88 89 SER A CA 1
ATOM 660 C C . SER A 1 89 ? 5.354 -2.442 -4.237 1.00 85.88 89 SER A C 1
ATOM 662 O O . SER A 1 89 ? 4.8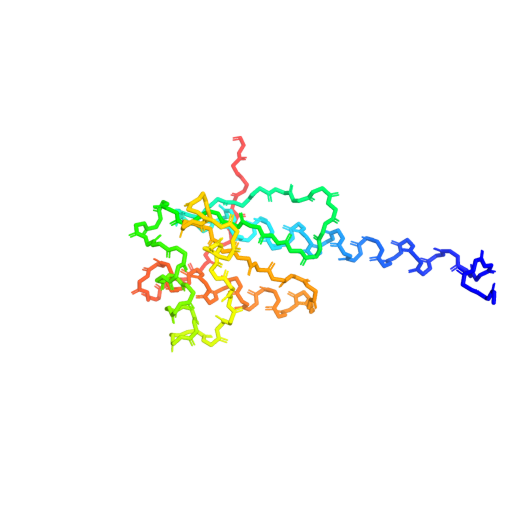58 -3.491 -3.830 1.00 85.88 89 SER A O 1
ATOM 664 N N . TYR A 1 90 ? 5.390 -2.110 -5.526 1.00 81.44 90 TYR A N 1
ATOM 665 C CA . TYR A 1 90 ? 4.933 -2.993 -6.606 1.00 81.44 90 TYR A CA 1
ATOM 666 C C . TYR A 1 90 ? 6.099 -3.544 -7.442 1.00 81.44 90 TYR A C 1
ATOM 668 O O . TYR A 1 90 ? 5.910 -4.061 -8.542 1.00 81.44 90 TYR A O 1
ATOM 676 N N . ALA A 1 91 ? 7.322 -3.480 -6.907 1.00 83.00 91 ALA A N 1
ATOM 677 C CA . ALA A 1 91 ? 8.507 -4.122 -7.474 1.00 83.00 91 ALA A CA 1
ATOM 678 C C . ALA A 1 91 ? 8.501 -5.648 -7.226 1.00 83.00 91 ALA A C 1
ATOM 680 O O . ALA A 1 91 ? 9.444 -6.206 -6.674 1.00 83.00 91 ALA A O 1
ATOM 681 N N . ASN A 1 92 ? 7.405 -6.321 -7.582 1.00 82.88 92 ASN A N 1
ATOM 682 C CA . ASN A 1 92 ? 7.207 -7.759 -7.410 1.00 82.88 92 ASN A CA 1
ATOM 683 C C . ASN A 1 92 ? 6.515 -8.352 -8.655 1.00 82.88 92 ASN A C 1
ATOM 685 O O . ASN A 1 92 ? 6.128 -7.611 -9.562 1.00 82.88 92 ASN A O 1
ATOM 689 N N . SER A 1 93 ? 6.373 -9.678 -8.730 1.00 85.00 93 SER A N 1
ATOM 690 C CA . SER A 1 93 ? 5.658 -10.334 -9.832 1.00 85.00 93 SER A CA 1
ATOM 691 C C . SER A 1 93 ? 4.183 -9.914 -9.869 1.00 85.00 93 SER A C 1
ATOM 693 O O . SER A 1 93 ? 3.573 -9.645 -8.831 1.00 85.00 93 SER A O 1
ATOM 695 N N . ARG A 1 94 ? 3.583 -9.889 -11.069 1.00 85.06 94 ARG A N 1
ATOM 696 C CA . ARG A 1 94 ? 2.153 -9.565 -11.252 1.00 85.06 94 ARG A CA 1
ATOM 697 C C . ARG A 1 94 ? 1.248 -10.488 -10.428 1.00 85.06 94 ARG A C 1
ATOM 699 O O . ARG A 1 94 ? 0.268 -10.031 -9.855 1.00 85.06 94 ARG A O 1
ATOM 706 N N . GLU A 1 95 ? 1.621 -11.761 -10.318 1.00 87.75 95 GLU A N 1
ATOM 707 C CA . GLU A 1 95 ? 0.924 -12.748 -9.489 1.00 87.75 95 GLU A CA 1
ATOM 708 C C . GLU A 1 95 ? 0.953 -12.366 -8.003 1.00 87.75 95 GLU A C 1
ATOM 710 O O . GLU A 1 95 ? -0.082 -12.356 -7.342 1.00 87.75 95 GLU A O 1
ATOM 715 N N . ASN A 1 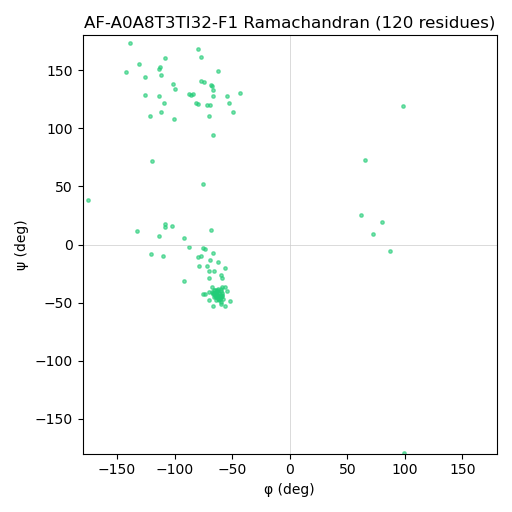96 ? 2.119 -11.985 -7.470 1.00 87.56 96 ASN A N 1
ATOM 716 C CA . ASN A 1 96 ? 2.237 -11.538 -6.080 1.00 87.56 96 ASN A CA 1
ATOM 717 C C . ASN A 1 96 ? 1.436 -10.263 -5.819 1.00 87.56 96 ASN A C 1
ATOM 719 O O . ASN A 1 96 ? 0.800 -10.155 -4.773 1.00 87.56 96 ASN A O 1
ATOM 723 N N . ILE A 1 97 ? 1.439 -9.326 -6.772 1.00 88.19 97 ILE A N 1
ATOM 724 C CA . ILE A 1 97 ? 0.627 -8.107 -6.702 1.00 88.19 97 ILE A CA 1
ATOM 725 C C . ILE A 1 97 ? -0.862 -8.466 -6.659 1.00 88.19 97 ILE A C 1
ATOM 727 O O . ILE A 1 97 ? -1.567 -7.986 -5.777 1.00 88.19 97 ILE A O 1
ATOM 731 N N . GLY A 1 98 ? -1.324 -9.353 -7.545 1.00 89.44 98 GLY A N 1
ATOM 732 C CA . GLY A 1 98 ? -2.704 -9.841 -7.553 1.00 89.44 98 GLY A CA 1
ATOM 733 C C . GLY A 1 98 ? -3.105 -10.459 -6.214 1.00 89.44 98 GLY A C 1
ATOM 734 O O . GLY A 1 98 ? -4.054 -10.003 -5.586 1.00 89.44 98 GLY A O 1
ATOM 735 N N . ARG A 1 99 ? -2.316 -11.412 -5.702 1.00 90.19 99 ARG A N 1
ATOM 736 C CA . ARG A 1 99 ? -2.582 -12.051 -4.399 1.00 90.19 99 ARG A CA 1
ATOM 737 C C . ARG A 1 99 ? -2.595 -11.054 -3.240 1.00 90.19 99 ARG A C 1
ATOM 739 O O . ARG A 1 99 ? -3.393 -11.195 -2.317 1.00 90.19 99 ARG A O 1
ATOM 746 N N . ALA A 1 100 ? -1.714 -10.053 -3.260 1.00 90.12 100 ALA A N 1
ATOM 747 C CA . ALA A 1 100 ? -1.706 -9.005 -2.245 1.00 90.12 100 ALA A CA 1
ATOM 748 C C . ALA A 1 100 ? -2.986 -8.158 -2.304 1.00 90.12 100 ALA A C 1
ATOM 750 O O . ALA A 1 100 ? -3.594 -7.923 -1.265 1.00 90.12 100 ALA A O 1
ATOM 751 N N . LEU A 1 101 ? -3.429 -7.757 -3.500 1.00 92.00 101 LEU A N 1
ATOM 752 C CA . LEU A 1 101 ? -4.674 -7.009 -3.702 1.00 92.00 101 LEU A CA 1
ATOM 753 C C . LEU A 1 101 ? -5.899 -7.779 -3.199 1.00 92.00 101 LEU A C 1
ATOM 755 O O . LEU A 1 101 ? -6.720 -7.210 -2.482 1.00 92.00 101 LEU A O 1
ATOM 759 N N . GLU A 1 102 ? -5.993 -9.074 -3.510 1.00 91.75 102 GLU A N 1
ATOM 760 C CA . GLU A 1 102 ? -7.075 -9.943 -3.027 1.00 91.75 102 GLU A CA 1
ATOM 761 C C . GLU A 1 102 ? -7.137 -9.972 -1.500 1.00 91.75 102 GLU A C 1
ATOM 763 O O . GLU A 1 102 ? -8.198 -9.792 -0.900 1.0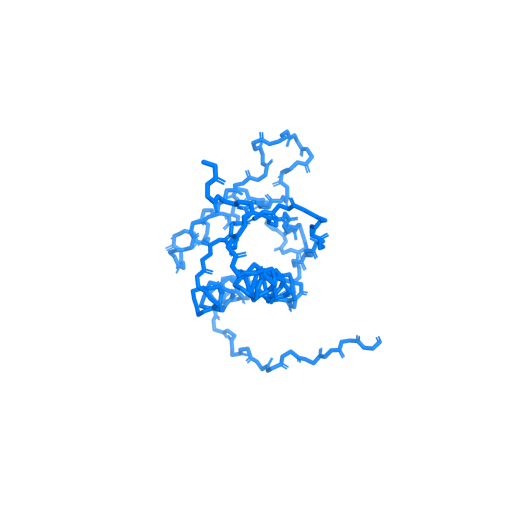0 91.75 102 GLU A O 1
ATOM 768 N N . ARG A 1 103 ? -5.982 -10.154 -0.857 1.00 91.62 103 ARG A N 1
ATOM 769 C CA . ARG A 1 103 ? -5.878 -10.180 0.603 1.00 91.62 103 ARG A CA 1
ATOM 770 C C . ARG A 1 103 ? -6.221 -8.832 1.231 1.00 91.62 103 ARG A C 1
ATOM 772 O O . ARG A 1 103 ? -6.935 -8.798 2.228 1.00 91.62 103 ARG A O 1
ATOM 779 N N . ILE A 1 104 ? -5.759 -7.726 0.642 1.00 90.94 104 ILE A N 1
ATOM 780 C CA . ILE A 1 104 ? -6.100 -6.374 1.106 1.00 90.94 104 ILE A CA 1
ATOM 781 C C . ILE A 1 104 ? -7.616 -6.172 1.031 1.00 90.94 104 ILE A C 1
ATOM 783 O O . ILE A 1 104 ? -8.219 -5.747 2.014 1.00 90.94 104 ILE A O 1
ATOM 787 N N . ALA A 1 105 ? -8.246 -6.537 -0.088 1.00 90.81 105 ALA A N 1
ATOM 788 C CA . ALA A 1 105 ? -9.693 -6.427 -0.258 1.00 90.81 105 ALA A CA 1
ATOM 789 C C . ALA A 1 105 ? -10.463 -7.238 0.800 1.00 90.81 105 ALA A C 1
ATOM 791 O O . ALA A 1 105 ? -11.437 -6.744 1.368 1.00 90.81 105 ALA A O 1
ATOM 792 N N . GLN A 1 106 ? -10.005 -8.455 1.114 1.00 89.94 106 GLN A N 1
ATOM 793 C CA . GLN A 1 106 ? -10.614 -9.303 2.145 1.00 89.94 106 GLN A CA 1
ATOM 794 C C . GLN A 1 106 ? -10.526 -8.693 3.550 1.00 89.94 106 GLN A C 1
ATOM 796 O O . GLN A 1 106 ? -11.510 -8.752 4.293 1.00 89.94 106 GLN A O 1
ATOM 801 N N . VAL A 1 107 ? -9.381 -8.095 3.900 1.00 89.56 107 VAL A N 1
ATOM 802 C CA . VAL A 1 107 ? -9.177 -7.411 5.188 1.00 89.56 107 VAL A CA 1
ATOM 803 C C . VAL A 1 107 ? -10.067 -6.172 5.294 1.00 89.56 107 VAL A C 1
ATOM 805 O O . VAL A 1 107 ? -10.741 -5.981 6.307 1.00 89.56 107 VAL A O 1
ATOM 808 N N . VAL A 1 108 ? -10.132 -5.352 4.238 1.00 87.75 108 VAL A N 1
ATOM 809 C CA . VAL A 1 108 ? -10.976 -4.143 4.220 1.00 87.75 108 VAL A CA 1
ATOM 810 C C . VAL A 1 108 ? -12.456 -4.492 4.341 1.00 87.75 108 VAL A C 1
ATOM 812 O O . VAL A 1 108 ? -13.189 -3.821 5.062 1.00 87.75 108 VAL A O 1
ATOM 815 N N . ALA A 1 109 ? -12.896 -5.561 3.681 1.00 85.12 109 ALA A N 1
ATOM 816 C CA . ALA A 1 109 ? -14.290 -5.978 3.703 1.00 85.12 109 ALA A CA 1
ATOM 817 C C . ALA A 1 109 ? -14.739 -6.662 5.012 1.00 85.12 109 ALA A C 1
ATOM 819 O O . ALA A 1 109 ? -15.913 -7.000 5.143 1.00 85.12 109 ALA A O 1
ATOM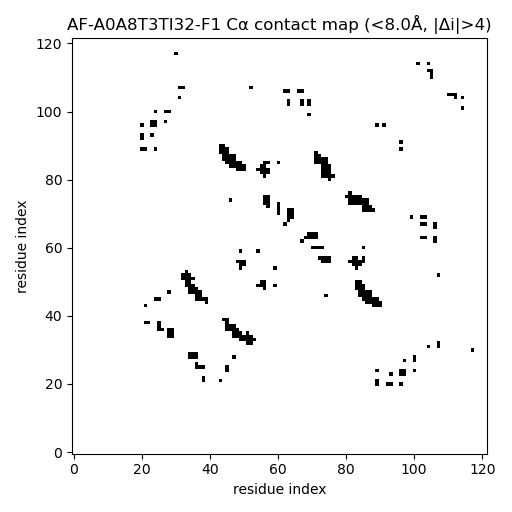 820 N N . GLY A 1 110 ? -13.841 -6.872 5.982 1.00 72.81 110 GLY A N 1
ATOM 821 C CA . GLY A 1 110 ? -14.193 -7.467 7.276 1.00 72.81 110 GLY A CA 1
ATOM 822 C C . GLY A 1 110 ? -14.333 -8.994 7.272 1.00 72.81 110 GLY A C 1
ATOM 823 O O . GLY A 1 110 ? -14.919 -9.544 8.200 1.00 72.81 110 GLY A O 1
ATOM 824 N N . GLY A 1 111 ? -13.762 -9.679 6.274 1.00 56.06 111 GLY A N 1
ATOM 825 C CA . GLY A 1 111 ? -13.753 -11.141 6.176 1.00 56.06 111 GLY A CA 1
ATOM 826 C C . GLY A 1 111 ? -14.839 -11.713 5.254 1.00 56.06 111 GLY A C 1
ATOM 827 O O . GLY A 1 111 ? -16.031 -11.595 5.514 1.00 56.06 111 GLY A O 1
ATOM 828 N N . ARG A 1 112 ? -14.375 -12.411 4.202 1.00 40.22 112 ARG A N 1
ATOM 829 C CA . ARG A 1 112 ? -15.117 -13.081 3.108 1.00 40.22 112 ARG A CA 1
ATOM 830 C C . ARG A 1 112 ? -15.895 -12.155 2.164 1.00 40.22 112 ARG A C 1
ATOM 832 O O . ARG A 1 112 ? -17.118 -12.202 2.103 1.00 40.22 112 ARG A O 1
ATOM 839 N N . VAL A 1 113 ? -15.174 -11.433 1.306 1.00 39.50 113 VAL A N 1
ATOM 840 C CA . VAL A 1 113 ? -15.741 -10.961 0.032 1.00 39.50 113 VAL A CA 1
ATOM 841 C C . VAL A 1 113 ? -15.115 -11.726 -1.127 1.00 39.50 113 VAL A C 1
ATOM 843 O O . VAL A 1 113 ? -13.899 -11.736 -1.308 1.00 39.50 113 VAL A O 1
ATOM 846 N N . SER A 1 114 ? -15.979 -12.388 -1.898 1.00 38.44 114 SER A N 1
ATOM 847 C CA . SER A 1 114 ? -15.687 -12.841 -3.253 1.00 38.44 114 SER A CA 1
ATOM 848 C C . SER A 1 114 ? -15.601 -11.590 -4.126 1.00 38.44 114 SER A C 1
ATOM 850 O O . SER A 1 114 ? -16.591 -10.882 -4.304 1.00 38.44 114 SER A O 1
ATOM 852 N N . ILE A 1 115 ? -14.400 -11.268 -4.598 1.00 43.84 115 ILE A N 1
ATOM 853 C CA . ILE A 1 115 ? -14.181 -10.204 -5.578 1.00 43.84 115 ILE A CA 1
ATOM 854 C C . ILE A 1 115 ? -14.819 -10.619 -6.907 1.00 43.84 115 ILE A C 1
ATOM 856 O O . ILE A 1 115 ? -14.222 -11.328 -7.713 1.00 43.84 115 ILE A O 1
ATOM 860 N N . ALA A 1 116 ? -16.059 -10.187 -7.130 1.00 40.16 116 ALA A N 1
ATOM 861 C CA . ALA A 1 116 ? -16.635 -10.157 -8.465 1.00 40.16 116 ALA A CA 1
ATOM 862 C C . ALA A 1 116 ? -15.875 -9.112 -9.296 1.00 40.16 116 ALA A C 1
ATOM 864 O O . ALA A 1 116 ? -15.598 -8.010 -8.818 1.00 40.16 116 ALA A O 1
ATOM 865 N N . ALA A 1 117 ? -15.502 -9.507 -10.513 1.00 36.75 117 ALA A N 1
ATOM 866 C CA . ALA A 1 117 ? -14.641 -8.775 -11.430 1.00 36.75 117 ALA A CA 1
ATOM 867 C C . ALA A 1 117 ? -14.962 -7.271 -11.500 1.00 36.75 117 ALA A C 1
ATOM 869 O O . ALA A 1 117 ? -16.111 -6.864 -11.685 1.00 36.75 117 ALA A O 1
ATOM 870 N N . ALA A 1 118 ? -13.909 -6.462 -11.363 1.00 37.59 118 ALA A N 1
ATOM 871 C CA . ALA A 1 118 ? -13.944 -5.013 -11.469 1.00 37.59 118 ALA A CA 1
ATOM 872 C C . ALA A 1 118 ? -14.682 -4.578 -12.746 1.00 37.59 118 ALA A C 1
ATOM 874 O O . ALA A 1 118 ? -14.221 -4.817 -13.860 1.00 37.59 118 ALA A O 1
ATOM 875 N N . THR A 1 119 ? -15.835 -3.934 -12.574 1.00 34.84 119 THR A N 1
ATOM 876 C CA . THR A 1 119 ? -16.509 -3.212 -13.655 1.00 34.84 119 THR A CA 1
ATOM 877 C C . THR A 1 119 ? -15.924 -1.798 -13.711 1.00 34.84 119 THR A C 1
ATOM 879 O O . THR A 1 119 ? -15.864 -1.141 -12.666 1.00 34.84 119 THR A O 1
ATOM 882 N N . PRO A 1 120 ? -15.475 -1.309 -14.879 1.00 39.78 120 PRO A N 1
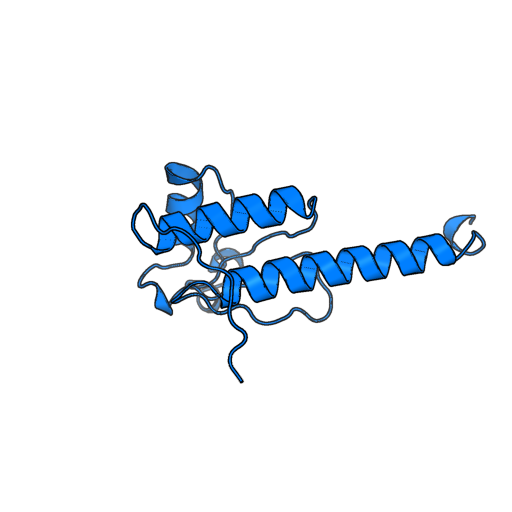ATOM 883 C CA . PRO A 1 120 ? -14.963 0.049 -15.007 1.00 39.78 120 PRO A CA 1
ATOM 884 C C . PRO A 1 120 ? -16.107 1.046 -14.784 1.00 39.78 120 PRO A C 1
ATOM 886 O O . PRO A 1 120 ? -17.168 0.931 -15.398 1.00 39.78 120 PRO A O 1
ATOM 889 N N . ARG A 1 121 ? -15.907 2.016 -13.884 1.00 44.62 121 ARG A N 1
ATOM 890 C CA . ARG A 1 121 ? -16.820 3.159 -13.758 1.00 44.62 121 ARG A CA 1
ATOM 891 C C . ARG A 1 121 ? -16.616 4.051 -14.984 1.00 44.62 121 ARG A C 1
ATOM 893 O O . ARG A 1 121 ? -15.487 4.473 -15.233 1.00 44.62 121 ARG A O 1
ATOM 900 N N . GLY A 1 122 ? -17.688 4.238 -15.753 1.00 38.94 122 GLY A N 1
ATOM 901 C CA . GLY A 1 122 ? -17.773 5.217 -16.839 1.00 38.94 122 GLY A CA 1
ATOM 902 C C . GLY A 1 122 ? -17.997 6.635 -16.339 1.00 38.94 122 GLY A C 1
ATOM 903 O O . GLY A 1 122 ? -18.217 6.808 -15.116 1.00 38.94 122 GLY A O 1
#

Nearest PDB structures (foldseek):
  3dzz-assembly1_B  TM=9.036E-01  e=3.097E-06  Lactobacillus delbrueckii subsp. bulgaricus ATCC BAA-365
  6l1n-assembly1_A  TM=8.436E-01  e=1.687E-06  Bacillus subtilis
  8y54-assembly1_B  TM=9.208E-01  e=7.701E-06  Lactobacillus delbrueckii subsp. lactis DSM 20072
  3t32-assembly1_B  TM=8.687E-01  e=3.497E-06  Bacillus anthracis str. 'Ames Ancestor'
  8juj-assembly1_A  TM=8.761E-01  e=5.349E-06  Bacillus cereus ATCC 14579

Mean predicted aligned error: 9.8 Å

Sequence (122 aa):
VEALTGPQDDVEAMVEEFRARRELIVHGLDAIPGIRCLKPHGAFYVFPNVSGTGMTGPQMADRLLSEAGVACLAGTAFGQVGRDHLRVSYANSRENIGRALERIAQVVAGGRVSIAAATPRG

Secondary structure (DSSP, 8-state):
-GGGSS-THHHHHHHHHHHHHHHHHHHHHHTSTT-B-PPPSS-SEE--B-GGGT--HHHHHHHHHHHH----EEGGGG-GGGTTBEEEE--S-HHHHHHHHHHHHHHHTTS-------PPP-